Protein AF-A0A1G6ZTU1-F1 (afdb_monomer)

pLDDT: mean 74.38, std 10.57, range [47.0, 88.69]

Organism: NCBI:txid1391627

Radius of gyration: 13.78 Å; Cα contacts (8 Å, |Δi|>4): 153; chains: 1; bounding box: 40×32×31 Å

Secondary structure (DSSP, 8-state):
---EEEE-TTS-EEEEEEEEEE-TTSPEEEEEEEEEEE-SS--HHHHHHHHHHHHTT-S--TTEEEEEEEETTTTEEEEEE-SS-PPPHHHHHHHHHHHHHHHHHHHHHT-

Foldseek 3Di:
DDWDWDQDPVRFIKIWDWPDQADPVRDGDQKTKTWIFGPPDDDPVVVVVVVVCVVVVHDDDPRTQFMWIAGPPGDDIDTDGDDPDDDDPVRVVRVSVSVVVVVVVVVVVVD

Structure (mmCIF, N/CA/C/O backbone):
data_AF-A0A1G6ZTU1-F1
#
_entry.id   AF-A0A1G6ZTU1-F1
#
loop_
_atom_site.group_PDB
_atom_site.id
_atom_site.type_symbol
_atom_site.label_atom_id
_atom_site.label_alt_id
_atom_site.label_comp_id
_atom_site.label_asym_id
_atom_site.label_entity_id
_atom_site.label_seq_id
_atom_site.pdbx_PDB_ins_code
_atom_site.Cartn_x
_atom_site.Cartn_y
_atom_site.Cartn_z
_atom_site.occupancy
_atom_site.B_iso_or_equiv
_atom_site.auth_seq_id
_atom_site.auth_comp_id
_atom_site.auth_asym_id
_atom_site.auth_atom_id
_atom_site.pdbx_PDB_model_num
ATOM 1 N N . MET A 1 1 ? 11.894 -3.786 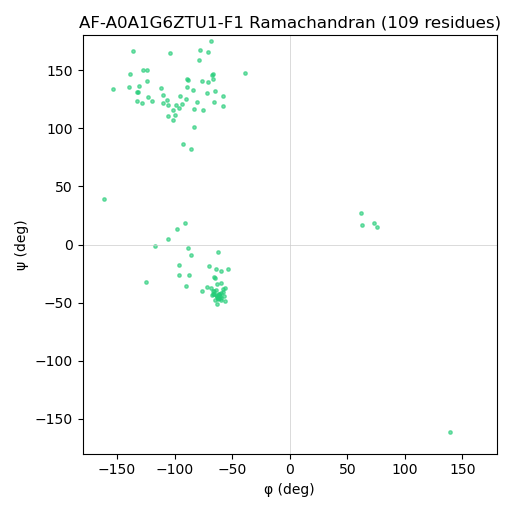1.596 1.00 66.12 1 MET A N 1
ATOM 2 C CA . MET A 1 1 ? 10.618 -3.197 1.158 1.00 66.12 1 MET A CA 1
ATOM 3 C C . MET A 1 1 ? 10.116 -2.317 2.276 1.00 66.12 1 MET A C 1
ATOM 5 O O . MET A 1 1 ? 9.895 -2.818 3.370 1.00 66.12 1 MET A O 1
ATOM 9 N N . GLN A 1 2 ? 10.100 -0.998 2.073 1.00 75.25 2 GLN A N 1
ATOM 10 C CA . GLN A 1 2 ? 9.729 -0.065 3.144 1.00 75.25 2 GLN A CA 1
ATOM 11 C C . GLN A 1 2 ? 8.247 0.296 2.992 1.00 75.25 2 GLN A C 1
ATOM 13 O O . GLN A 1 2 ? 7.902 0.877 1.961 1.00 75.25 2 GLN A O 1
ATOM 18 N N . PRO A 1 3 ? 7.387 -0.028 3.974 1.00 82.06 3 PRO A N 1
ATOM 19 C CA . PRO A 1 3 ? 5.978 0.333 3.926 1.00 82.06 3 PRO A CA 1
ATOM 20 C C . PRO A 1 3 ? 5.806 1.850 4.019 1.00 82.06 3 PRO A C 1
ATOM 22 O O . PRO A 1 3 ? 6.581 2.546 4.683 1.00 82.06 3 PRO A O 1
ATOM 25 N N . LEU A 1 4 ? 4.775 2.347 3.346 1.00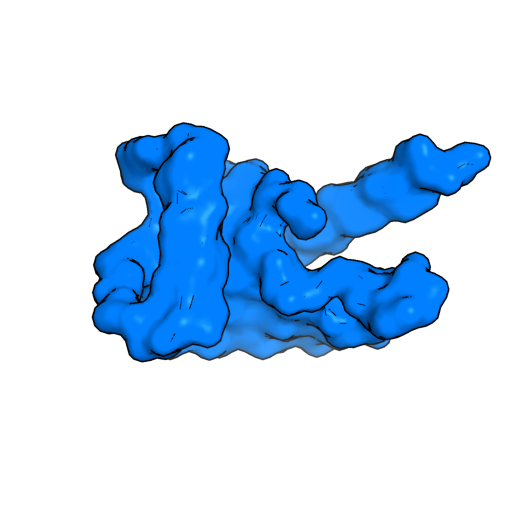 85.06 4 LEU A N 1
ATOM 26 C CA . LEU A 1 4 ? 4.392 3.749 3.323 1.00 85.06 4 LEU A CA 1
ATOM 27 C C . LEU A 1 4 ? 3.078 3.918 4.091 1.00 85.06 4 LEU A C 1
ATOM 29 O O . LEU A 1 4 ? 2.069 3.306 3.754 1.00 85.06 4 LEU A O 1
ATOM 33 N N . PHE A 1 5 ? 3.099 4.761 5.119 1.00 86.50 5 PHE A N 1
ATOM 34 C CA . PHE A 1 5 ? 1.922 5.106 5.914 1.00 86.50 5 PHE A CA 1
ATOM 35 C C . PHE A 1 5 ? 1.325 6.399 5.377 1.00 86.50 5 PHE A C 1
ATOM 37 O O . PHE A 1 5 ? 2.041 7.392 5.210 1.00 86.50 5 PHE A O 1
ATOM 44 N N . VAL A 1 6 ? 0.028 6.388 5.090 1.00 86.94 6 VAL A N 1
ATOM 45 C CA . VAL A 1 6 ? -0.655 7.503 4.437 1.00 86.94 6 VAL A CA 1
ATOM 46 C C . VAL A 1 6 ? -1.934 7.830 5.181 1.00 86.94 6 VAL A C 1
ATOM 48 O O . VAL A 1 6 ? -2.749 6.954 5.444 1.00 86.94 6 VAL A O 1
ATOM 51 N N . ASN A 1 7 ? -2.127 9.111 5.474 1.00 86.06 7 ASN A N 1
ATOM 52 C CA . ASN A 1 7 ? -3.406 9.628 5.935 1.00 86.06 7 ASN A CA 1
ATOM 53 C C . ASN A 1 7 ? -4.081 10.306 4.750 1.00 86.06 7 ASN A C 1
ATOM 55 O O . ASN A 1 7 ? -3.546 11.294 4.245 1.00 86.06 7 ASN A O 1
ATOM 59 N N . LEU A 1 8 ? -5.220 9.772 4.316 1.00 84.31 8 LEU A N 1
ATOM 60 C CA . LEU A 1 8 ? -6.035 10.413 3.290 1.00 84.31 8 LEU A CA 1
ATOM 61 C C . LEU A 1 8 ? -6.857 11.556 3.880 1.00 84.31 8 LEU A C 1
ATOM 63 O O . LEU A 1 8 ? -7.170 11.575 5.076 1.00 84.31 8 LEU A O 1
ATOM 67 N N . SER A 1 9 ? -7.287 12.462 3.006 1.00 75.75 9 SER A N 1
ATOM 68 C CA . SER A 1 9 ? -8.086 13.650 3.331 1.00 75.75 9 SER A CA 1
ATOM 69 C C . SER A 1 9 ? -9.370 13.351 4.133 1.00 75.75 9 SER A C 1
ATOM 71 O O . SER A 1 9 ? -9.884 14.224 4.826 1.00 75.75 9 SER A O 1
ATOM 73 N N . GLY A 1 10 ? -9.875 12.111 4.091 1.00 68.25 10 GLY A N 1
ATOM 74 C CA . GLY A 1 10 ? -11.042 11.633 4.844 1.00 68.25 10 GLY A CA 1
ATOM 75 C C . GLY A 1 10 ? -10.758 11.024 6.227 1.00 68.25 10 GLY A C 1
ATOM 76 O O . GLY A 1 10 ? -11.601 10.280 6.723 1.00 68.25 10 GLY A O 1
ATOM 77 N N . TYR A 1 11 ? -9.592 11.283 6.835 1.00 72.62 11 TYR A N 1
ATOM 78 C CA . TYR A 1 11 ? -9.115 10.647 8.084 1.00 72.62 11 TYR A CA 1
ATOM 79 C C . TYR A 1 11 ? -8.906 9.132 7.986 1.00 72.62 11 TYR A C 1
ATOM 81 O O . TYR A 1 11 ? -8.810 8.438 9.000 1.00 72.62 11 TYR A O 1
ATOM 89 N N . LEU A 1 12 ? -8.827 8.609 6.766 1.00 82.75 12 LEU A N 1
ATOM 90 C CA . LEU A 1 12 ? -8.550 7.205 6.545 1.00 82.75 12 LEU A CA 1
ATOM 91 C C . LEU A 1 12 ? -7.043 6.980 6.618 1.00 82.75 12 LEU A C 1
ATOM 93 O O . LEU A 1 12 ? -6.291 7.522 5.808 1.00 82.75 12 LEU A O 1
ATOM 97 N N . GLN A 1 13 ? -6.625 6.196 7.603 1.00 87.25 13 GLN A N 1
ATOM 98 C CA . GLN A 1 13 ? -5.234 5.812 7.785 1.00 87.25 13 GLN A CA 1
ATOM 99 C C . GLN A 1 13 ? -4.988 4.516 7.022 1.00 87.25 13 GLN A C 1
ATOM 101 O O . GLN A 1 13 ? -5.723 3.538 7.182 1.00 87.25 13 GLN A O 1
ATOM 106 N N . LEU A 1 14 ? -3.994 4.542 6.145 1.00 87.50 14 LEU A N 1
ATOM 107 C CA . LEU A 1 14 ? -3.671 3.464 5.229 1.00 87.50 14 LEU A CA 1
ATOM 108 C C . LEU A 1 14 ? -2.209 3.072 5.345 1.00 87.50 14 LEU A C 1
ATOM 110 O O . LEU A 1 14 ? -1.326 3.900 5.575 1.00 87.50 14 LEU A O 1
ATOM 114 N N . ILE A 1 15 ? -1.965 1.801 5.062 1.00 88.50 15 ILE A N 1
ATOM 115 C CA . ILE A 1 15 ? -0.635 1.233 4.928 1.00 88.50 15 ILE A CA 1
ATOM 116 C C . ILE A 1 15 ? -0.499 0.685 3.523 1.00 88.50 15 ILE A C 1
ATOM 118 O O . ILE A 1 15 ? -1.266 -0.173 3.088 1.00 88.50 15 ILE A O 1
ATOM 122 N N . LEU A 1 16 ? 0.511 1.180 2.825 1.00 87.50 16 LEU A N 1
ATOM 123 C CA . LEU A 1 16 ? 0.880 0.761 1.490 1.00 87.50 16 LEU A CA 1
ATOM 124 C C . LEU A 1 16 ? 2.142 -0.089 1.595 1.00 87.50 16 LEU A C 1
ATOM 126 O O . LEU A 1 16 ? 3.222 0.412 1.915 1.00 87.50 16 LEU A O 1
ATOM 130 N N . ILE A 1 17 ? 2.005 -1.384 1.337 1.00 86.31 17 ILE A N 1
ATOM 131 C CA . ILE A 1 17 ? 3.127 -2.322 1.340 1.00 86.31 17 ILE A CA 1
ATOM 132 C C . ILE A 1 17 ? 3.558 -2.532 -0.113 1.00 86.31 17 ILE A C 1
ATOM 134 O O . ILE A 1 17 ? 2.727 -2.968 -0.911 1.00 86.31 17 ILE A O 1
ATOM 138 N N . PRO A 1 18 ? 4.815 -2.225 -0.483 1.00 83.62 18 PRO A N 1
ATOM 139 C CA . PRO A 1 18 ? 5.286 -2.486 -1.830 1.00 83.62 18 PRO A CA 1
ATOM 140 C C . PRO A 1 18 ? 5.305 -3.991 -2.100 1.00 83.62 18 PRO A C 1
ATOM 142 O O . PRO A 1 18 ? 5.844 -4.771 -1.321 1.00 83.62 18 PRO A O 1
ATOM 145 N N . ASP A 1 19 ? 4.751 -4.382 -3.236 1.00 76.75 19 ASP A N 1
ATOM 146 C CA . ASP A 1 19 ? 4.725 -5.754 -3.736 1.00 76.75 19 ASP A CA 1
ATOM 147 C C . ASP A 1 19 ? 5.969 -6.079 -4.557 1.00 76.75 19 ASP A C 1
ATOM 149 O O . ASP A 1 19 ? 6.353 -7.237 -4.699 1.00 76.75 19 ASP A O 1
ATOM 153 N N . ASN A 1 20 ? 6.567 -5.044 -5.139 1.00 71.62 20 ASN A N 1
ATOM 154 C CA . ASN A 1 20 ? 7.784 -5.091 -5.919 1.00 71.62 20 ASN A CA 1
ATOM 155 C C . ASN A 1 20 ? 8.472 -3.710 -5.824 1.00 71.62 20 ASN A C 1
ATOM 157 O O . ASN A 1 20 ? 7.826 -2.671 -5.895 1.00 71.62 20 ASN A O 1
ATOM 161 N N . GLU A 1 21 ? 9.783 -3.682 -5.585 1.00 61.97 21 GLU A N 1
ATOM 162 C CA . GLU A 1 21 ? 10.567 -2.426 -5.584 1.00 61.97 21 GLU A CA 1
ATOM 163 C C . GLU A 1 21 ? 11.748 -2.512 -6.554 1.00 61.97 21 GLU A C 1
ATOM 165 O O . GLU A 1 21 ? 12.112 -1.514 -7.173 1.00 61.97 21 GLU A O 1
ATOM 170 N N . PHE A 1 22 ? 12.322 -3.708 -6.722 1.00 60.81 22 PHE A N 1
ATOM 171 C CA . PHE A 1 22 ? 13.503 -3.926 -7.543 1.00 60.81 22 PHE A CA 1
ATOM 172 C C . PHE A 1 22 ? 13.385 -5.209 -8.364 1.00 60.81 22 PHE A C 1
ATOM 174 O O . PHE A 1 22 ? 12.799 -6.193 -7.905 1.00 60.81 22 PHE A O 1
ATOM 181 N N . ASP A 1 23 ? 13.960 -5.207 -9.565 1.00 62.72 23 ASP A N 1
ATOM 182 C CA . ASP A 1 23 ? 14.208 -6.436 -10.311 1.00 62.72 23 ASP A CA 1
ATOM 183 C C . ASP A 1 23 ? 15.298 -7.284 -9.623 1.00 62.72 23 ASP A C 1
ATOM 185 O O . ASP A 1 23 ? 15.936 -6.873 -8.648 1.00 62.72 23 ASP A O 1
ATOM 189 N N . CYS A 1 24 ? 15.556 -8.485 -10.143 1.00 53.72 24 CYS A N 1
ATOM 190 C CA . CYS A 1 24 ? 16.619 -9.361 -9.636 1.00 53.72 24 CYS A CA 1
ATOM 191 C C . CYS A 1 24 ? 18.039 -8.768 -9.761 1.00 53.72 24 CYS A C 1
ATOM 193 O O . CYS A 1 24 ? 18.995 -9.354 -9.254 1.00 53.72 24 CYS A O 1
ATOM 195 N N . HIS A 1 25 ? 18.184 -7.615 -10.415 1.00 53.88 25 HIS A N 1
ATOM 196 C CA . HIS A 1 25 ? 19.427 -6.875 -10.592 1.00 53.88 25 HIS A CA 1
ATOM 197 C C . HIS A 1 25 ? 19.509 -5.618 -9.711 1.00 53.88 25 HIS A C 1
ATOM 199 O O . HIS A 1 25 ? 20.484 -4.873 -9.823 1.00 53.88 25 HIS A O 1
ATOM 205 N N . GLY A 1 26 ? 18.530 -5.377 -8.832 1.00 54.16 26 GLY A N 1
ATOM 206 C CA . GLY A 1 26 ? 18.505 -4.209 -7.951 1.00 54.16 26 GLY A CA 1
ATOM 207 C C . GLY A 1 26 ? 18.114 -2.907 -8.655 1.00 54.16 26 GLY A C 1
ATOM 208 O O . GLY A 1 26 ? 18.348 -1.830 -8.108 1.00 54.16 26 GLY A O 1
ATOM 209 N N . ARG A 1 27 ? 17.548 -2.971 -9.866 1.00 60.00 27 ARG A N 1
ATOM 210 C CA . ARG A 1 27 ? 17.039 -1.798 -10.592 1.00 60.00 27 ARG A CA 1
ATOM 211 C C . ARG A 1 27 ? 15.594 -1.547 -10.209 1.00 60.00 27 ARG A C 1
ATOM 213 O O . ARG A 1 27 ? 14.832 -2.495 -10.051 1.00 60.00 27 ARG A O 1
ATOM 220 N N . VAL A 1 28 ? 15.224 -0.274 -10.083 1.00 62.44 28 VAL A N 1
ATOM 221 C CA . VAL A 1 28 ? 13.832 0.128 -9.849 1.00 62.44 28 VAL A CA 1
ATOM 222 C C . VAL A 1 28 ? 12.976 -0.401 -10.996 1.00 62.44 28 VAL A C 1
ATOM 224 O O . VAL A 1 28 ? 13.321 -0.199 -12.160 1.00 62.44 28 VAL A O 1
ATOM 227 N N . LEU A 1 29 ? 11.902 -1.112 -10.660 1.00 65.88 29 LEU A N 1
ATOM 228 C CA . LEU A 1 29 ? 10.967 -1.635 -11.652 1.00 65.88 29 LEU A CA 1
ATOM 229 C C . LEU A 1 29 ? 10.159 -0.495 -12.273 1.00 65.88 29 LEU A C 1
ATOM 231 O O . LEU A 1 29 ? 9.720 0.409 -11.563 1.00 65.88 29 LEU A O 1
ATOM 235 N N . ASP A 1 30 ? 9.932 -0.578 -13.585 1.00 68.00 30 ASP A N 1
ATOM 236 C CA . ASP A 1 30 ? 9.057 0.359 -14.295 1.00 68.00 30 ASP A CA 1
ATOM 237 C C . ASP A 1 30 ? 7.611 0.259 -13.784 1.00 68.00 30 ASP A C 1
ATOM 239 O O . ASP A 1 30 ? 6.926 1.269 -13.671 1.00 68.00 30 ASP A O 1
ATOM 243 N N . ASP A 1 31 ? 7.166 -0.940 -13.400 1.00 74.75 31 ASP A N 1
ATOM 244 C CA . ASP A 1 31 ? 5.860 -1.167 -12.783 1.00 74.75 31 ASP 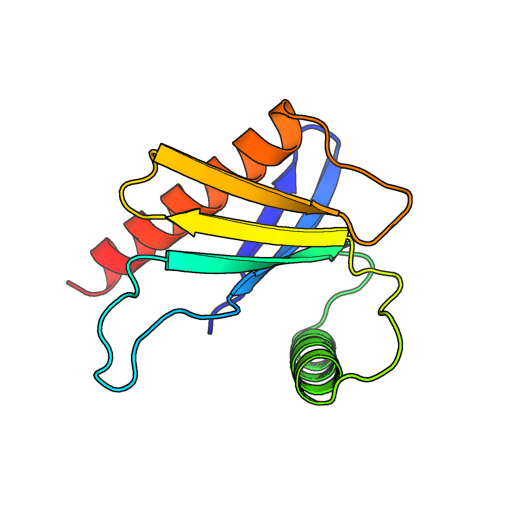A CA 1
ATOM 245 C C . ASP A 1 31 ? 6.000 -1.338 -11.271 1.00 74.75 31 ASP A C 1
ATOM 247 O O . ASP A 1 31 ? 6.443 -2.379 -10.773 1.00 74.75 31 ASP A O 1
ATOM 251 N N . LEU A 1 32 ? 5.577 -0.314 -10.538 1.00 80.06 32 LEU A N 1
ATOM 252 C CA . LEU A 1 32 ? 5.477 -0.341 -9.089 1.00 80.06 32 LEU A CA 1
ATOM 253 C C . LEU A 1 32 ? 4.106 -0.841 -8.671 1.00 80.06 32 LEU A C 1
ATOM 255 O O . LEU A 1 32 ? 3.083 -0.499 -9.257 1.00 80.06 32 LEU A O 1
ATOM 259 N N . SER A 1 33 ? 4.068 -1.614 -7.604 1.00 84.19 33 SER A N 1
ATOM 260 C CA . SER A 1 33 ? 2.832 -2.178 -7.113 1.00 84.19 33 SER A CA 1
ATOM 261 C C . SER A 1 33 ? 2.788 -2.126 -5.605 1.00 84.19 33 SER A C 1
ATOM 263 O O . SER A 1 33 ? 3.761 -2.476 -4.946 1.00 84.19 33 SER A O 1
ATOM 265 N N . TYR A 1 34 ? 1.644 -1.719 -5.070 1.00 86.75 34 TYR A N 1
ATOM 266 C CA . TYR A 1 34 ? 1.416 -1.594 -3.641 1.00 86.75 34 TYR A CA 1
ATOM 267 C C . TYR A 1 34 ? 0.105 -2.261 -3.246 1.00 86.75 34 TYR A C 1
ATOM 269 O O . TYR A 1 34 ? -0.955 -2.004 -3.821 1.00 86.75 34 TYR A O 1
ATOM 277 N N . SER A 1 35 ? 0.181 -3.080 -2.207 1.00 86.69 35 SER A N 1
ATOM 278 C CA . SER A 1 35 ? -0.973 -3.599 -1.489 1.00 86.69 35 SER A CA 1
ATOM 279 C C . SER A 1 35 ? -1.430 -2.585 -0.445 1.00 86.69 35 SER A C 1
ATOM 281 O O . SER A 1 35 ? -0.610 -2.050 0.302 1.00 86.69 35 SER A O 1
ATOM 283 N N . ILE A 1 36 ? -2.733 -2.325 -0.396 1.00 87.25 36 ILE A N 1
ATOM 284 C CA . ILE A 1 36 ? -3.353 -1.293 0.433 1.00 87.25 36 ILE A CA 1
ATOM 285 C C . ILE A 1 36 ? -4.080 -1.959 1.594 1.00 87.25 36 ILE A C 1
ATOM 287 O O . ILE A 1 36 ? -4.963 -2.790 1.376 1.00 87.25 36 ILE A O 1
ATOM 291 N N . TYR A 1 37 ? -3.740 -1.555 2.813 1.00 86.44 37 TYR A N 1
ATOM 292 C CA . TYR A 1 37 ? -4.374 -2.023 4.039 1.00 86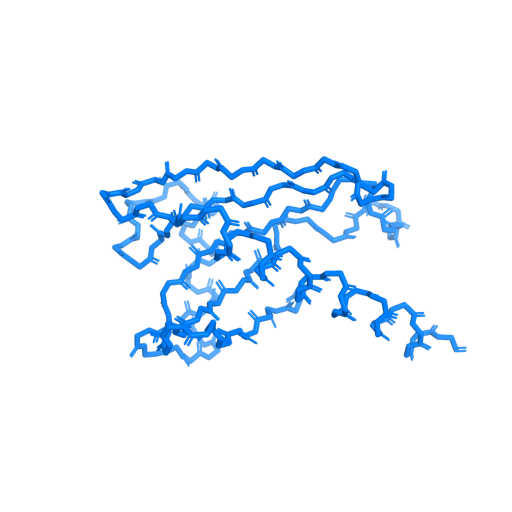.44 37 TYR A CA 1
ATOM 293 C C . TYR A 1 37 ? -4.914 -0.855 4.857 1.00 86.44 37 TYR A C 1
ATOM 295 O O . TYR A 1 37 ? -4.352 0.240 4.838 1.00 86.44 37 TYR A O 1
ATOM 303 N N . LEU A 1 38 ? -5.986 -1.105 5.600 1.00 86.00 38 LEU A N 1
ATOM 304 C CA . LEU A 1 38 ? -6.488 -0.208 6.630 1.00 86.00 38 LEU A CA 1
ATOM 305 C C . LEU A 1 38 ? -5.533 -0.224 7.837 1.00 86.00 38 LEU A C 1
ATOM 307 O O . LEU A 1 38 ? -5.172 -1.293 8.330 1.00 86.00 38 LEU A O 1
ATOM 311 N N . ASP A 1 39 ? -5.120 0.948 8.321 1.00 78.06 39 ASP A N 1
ATOM 312 C CA . ASP A 1 39 ? -4.285 1.060 9.522 1.00 78.06 39 ASP A CA 1
ATOM 313 C C . ASP A 1 39 ? -5.166 1.073 10.778 1.00 78.06 39 ASP A C 1
ATOM 315 O O . ASP A 1 39 ? -5.548 2.125 11.289 1.00 78.06 39 ASP A O 1
ATOM 319 N N . THR A 1 40 ? -5.575 -0.110 11.238 1.00 67.62 40 THR A N 1
ATOM 320 C CA . THR A 1 40 ? -6.420 -0.248 12.434 1.00 67.62 40 THR A CA 1
ATOM 321 C C . THR A 1 40 ? -5.601 -0.400 13.714 1.00 67.62 40 THR A C 1
ATOM 323 O O . THR A 1 40 ? -6.005 0.136 14.745 1.00 67.62 40 THR A O 1
ATOM 326 N N . THR A 1 41 ? -4.447 -1.084 13.670 1.00 61.41 41 THR A N 1
ATOM 327 C CA . THR A 1 41 ? -3.591 -1.365 14.846 1.00 61.41 41 THR A CA 1
ATOM 328 C C . THR A 1 41 ? -2.141 -1.754 14.484 1.00 61.41 41 THR A C 1
ATOM 330 O O . THR A 1 41 ? -1.591 -2.698 15.062 1.00 61.41 41 THR A O 1
ATOM 333 N N . CYS A 1 42 ? -1.501 -1.137 13.486 1.00 60.66 42 CYS A N 1
ATOM 334 C CA . CYS A 1 42 ? -0.311 -1.761 12.900 1.00 60.66 42 CYS A CA 1
ATOM 335 C C . CYS A 1 42 ? 0.995 -1.568 13.699 1.00 60.66 42 CYS A C 1
ATOM 337 O O . CYS A 1 42 ? 1.475 -0.463 13.938 1.00 60.66 42 CYS A O 1
ATOM 339 N N . THR A 1 43 ? 1.617 -2.688 14.065 1.00 66.56 43 THR A N 1
ATOM 340 C CA . THR A 1 43 ? 3.006 -2.802 14.535 1.00 66.56 43 THR A CA 1
ATOM 341 C C . THR A 1 43 ? 3.903 -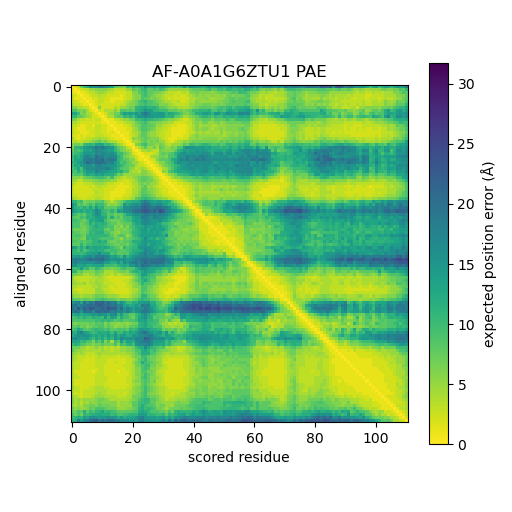3.377 13.428 1.00 66.56 43 THR A C 1
ATOM 343 O O . THR A 1 43 ? 3.422 -3.974 12.463 1.00 66.56 43 THR A O 1
ATOM 346 N N . ILE A 1 44 ? 5.231 -3.263 13.565 1.00 64.38 44 ILE A N 1
ATOM 347 C CA . ILE A 1 44 ? 6.185 -3.868 12.609 1.00 64.38 44 ILE A CA 1
ATOM 348 C C . ILE A 1 44 ? 5.957 -5.384 12.464 1.00 64.38 44 ILE A C 1
ATOM 350 O O . ILE A 1 44 ? 6.026 -5.911 11.357 1.00 64.38 44 ILE A O 1
ATOM 354 N N . ASN A 1 45 ? 5.616 -6.078 13.554 1.00 67.38 45 ASN A N 1
ATOM 355 C CA . ASN A 1 45 ? 5.373 -7.522 13.526 1.00 67.38 45 ASN A CA 1
ATOM 356 C C . ASN A 1 45 ? 4.123 -7.877 12.710 1.00 67.38 45 ASN A C 1
ATOM 358 O O . ASN A 1 45 ? 4.173 -8.778 11.878 1.00 67.38 45 ASN A O 1
ATOM 362 N N . THR A 1 46 ? 3.036 -7.117 12.868 1.00 71.81 46 THR A N 1
ATOM 363 C CA . THR A 1 46 ? 1.812 -7.327 12.078 1.00 71.81 46 THR A CA 1
ATOM 364 C C . THR A 1 46 ? 2.023 -7.047 10.588 1.00 71.81 46 THR A C 1
ATOM 366 O O . THR A 1 46 ? 1.385 -7.683 9.758 1.00 71.81 46 THR A O 1
ATOM 369 N N . LEU A 1 47 ? 2.946 -6.151 10.216 1.00 70.25 47 LEU A N 1
ATOM 370 C CA . LEU A 1 47 ? 3.295 -5.917 8.807 1.00 70.25 47 LEU A CA 1
ATOM 371 C C . LEU A 1 47 ? 3.991 -7.125 8.179 1.00 70.25 47 LEU A C 1
ATOM 373 O O . LEU A 1 47 ? 3.642 -7.521 7.068 1.00 70.25 47 LEU A O 1
ATOM 377 N N . MET A 1 48 ? 4.937 -7.730 8.904 1.00 69.50 48 MET A N 1
ATOM 378 C CA . MET A 1 48 ? 5.626 -8.939 8.445 1.00 69.50 48 MET A CA 1
ATOM 379 C C . MET A 1 48 ? 4.656 -10.118 8.312 1.00 69.50 48 MET A C 1
ATOM 381 O O . MET A 1 48 ? 4.735 -10.879 7.352 1.00 69.50 48 MET A O 1
ATOM 385 N N . GLU A 1 49 ? 3.707 -10.255 9.240 1.00 72.94 49 GLU A N 1
ATOM 386 C CA . GLU A 1 49 ? 2.667 -11.286 9.170 1.00 72.94 49 GLU A CA 1
ATOM 387 C C . GLU A 1 49 ? 1.749 -11.100 7.956 1.00 72.94 49 GLU A C 1
ATOM 389 O O . GLU A 1 49 ? 1.496 -12.072 7.243 1.00 72.94 49 GLU A O 1
ATOM 394 N N . LYS A 1 50 ? 1.314 -9.865 7.666 1.00 71.31 50 LYS A N 1
ATOM 395 C CA . LYS A 1 50 ? 0.506 -9.540 6.475 1.00 71.31 50 LYS A CA 1
ATOM 396 C C . LYS A 1 50 ? 1.250 -9.859 5.174 1.00 71.31 50 LYS A C 1
ATOM 398 O O . LYS A 1 50 ? 0.680 -10.449 4.256 1.00 71.31 50 LYS A O 1
ATOM 403 N N . GLU A 1 51 ? 2.542 -9.536 5.105 1.00 68.50 51 GLU A N 1
ATOM 404 C CA . GLU A 1 51 ? 3.395 -9.864 3.955 1.00 68.50 51 GLU A CA 1
ATOM 405 C C . GLU A 1 51 ? 3.540 -11.386 3.762 1.00 68.50 51 GLU A C 1
ATOM 407 O O . GLU A 1 51 ? 3.390 -11.895 2.648 1.00 68.50 51 GLU A O 1
ATOM 412 N N . ILE A 1 52 ? 3.760 -12.136 4.848 1.00 68.00 52 ILE A N 1
ATOM 413 C CA . ILE A 1 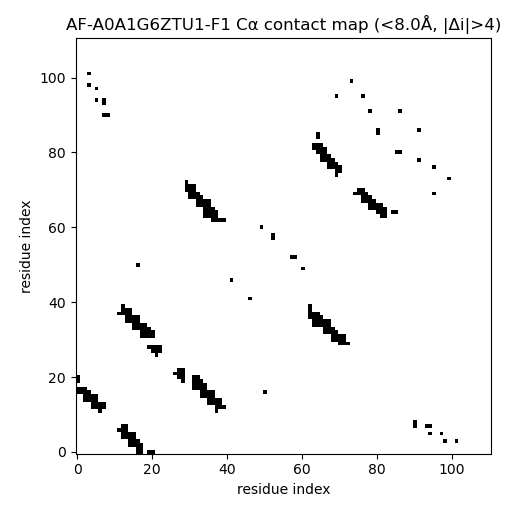52 ? 3.860 -13.603 4.822 1.00 68.00 52 ILE A CA 1
ATOM 414 C C . ILE A 1 52 ? 2.528 -14.242 4.411 1.00 68.00 52 ILE A C 1
ATOM 416 O O . ILE A 1 52 ? 2.515 -15.108 3.538 1.00 68.00 52 ILE A O 1
ATOM 420 N N . GLN A 1 53 ? 1.406 -13.822 5.000 1.00 70.50 53 GLN A N 1
ATOM 421 C CA . GLN A 1 53 ? 0.079 -14.363 4.683 1.00 70.50 53 GLN A CA 1
ATOM 422 C C . GLN A 1 53 ? -0.279 -14.162 3.212 1.00 70.50 53 GLN A C 1
ATOM 424 O O . GLN A 1 53 ? -0.760 -15.095 2.563 1.00 70.50 53 GLN A O 1
ATOM 429 N N . ARG A 1 54 ? 0.036 -12.985 2.662 1.00 68.81 54 ARG A N 1
ATOM 430 C CA . ARG A 1 54 ? -0.137 -12.696 1.241 1.00 68.81 54 ARG A CA 1
ATOM 431 C C . ARG A 1 54 ? 0.704 -13.622 0.359 1.00 68.81 54 ARG A C 1
ATOM 433 O O . ARG A 1 54 ? 0.182 -14.175 -0.606 1.00 68.81 54 ARG A O 1
ATOM 440 N N . ASN A 1 55 ? 1.978 -13.821 0.696 1.00 66.56 55 ASN A N 1
ATOM 441 C CA . ASN A 1 55 ? 2.872 -14.705 -0.061 1.00 66.56 55 ASN A CA 1
ATOM 442 C C . ASN A 1 55 ? 2.454 -16.183 0.010 1.00 66.56 55 ASN A C 1
ATOM 444 O O . ASN A 1 55 ? 2.709 -16.942 -0.922 1.00 66.56 55 ASN A O 1
ATOM 448 N N . LEU A 1 56 ? 1.796 -16.590 1.097 1.00 68.19 56 LEU A N 1
ATOM 449 C CA . LEU A 1 56 ? 1.306 -17.954 1.296 1.00 68.19 56 LEU A CA 1
ATOM 450 C C . LEU A 1 56 ? -0.111 -18.187 0.745 1.00 68.19 56 LEU A C 1
ATOM 452 O O . LEU A 1 56 ? -0.603 -19.311 0.823 1.00 68.19 56 LEU A O 1
ATOM 456 N N . GLY A 1 57 ? -0.776 -17.159 0.201 1.00 60.38 57 GLY A N 1
ATOM 457 C CA . GLY A 1 57 ? -2.163 -17.259 -0.270 1.00 60.38 57 GLY A CA 1
ATOM 458 C C . GLY A 1 57 ? -3.156 -17.605 0.846 1.00 60.38 57 GLY A C 1
ATOM 459 O O . GLY A 1 57 ? -4.172 -18.253 0.588 1.00 60.38 57 GLY A O 1
ATOM 460 N N . ALA A 1 58 ? -2.838 -17.236 2.090 1.00 57.47 58 ALA A N 1
ATOM 461 C CA . ALA A 1 58 ? -3.695 -17.477 3.244 1.00 57.47 58 ALA A CA 1
ATOM 462 C C . ALA A 1 58 ? -4.943 -16.569 3.213 1.00 57.47 58 ALA A C 1
ATOM 464 O O . ALA A 1 58 ? -5.014 -15.631 2.424 1.00 57.47 58 ALA A O 1
ATOM 465 N N . ALA A 1 59 ? -5.939 -16.906 4.044 1.00 57.50 59 ALA A N 1
ATOM 466 C CA . ALA A 1 59 ? -7.281 -16.311 4.104 1.00 57.50 59 ALA A CA 1
ATOM 467 C C . ALA A 1 59 ? -7.325 -14.775 3.907 1.00 57.50 59 ALA A C 1
ATOM 469 O O . ALA A 1 59 ? -6.403 -14.087 4.342 1.00 57.50 59 ALA A O 1
ATOM 470 N N . PRO A 1 60 ? -8.399 -14.227 3.294 1.00 65.38 60 PRO A N 1
ATOM 471 C CA . PRO A 1 60 ? -8.496 -12.798 3.001 1.00 65.38 60 PRO A CA 1
ATOM 472 C C . PRO A 1 60 ? -8.375 -11.965 4.282 1.00 65.38 60 PRO A C 1
ATOM 474 O O . PRO A 1 60 ? -9.182 -12.112 5.201 1.00 65.38 60 PRO A O 1
ATOM 477 N N . ASP A 1 61 ? -7.355 -11.107 4.332 1.00 72.00 61 ASP A N 1
ATOM 478 C CA . ASP A 1 61 ? -7.136 -10.166 5.430 1.00 72.00 61 ASP A CA 1
ATOM 479 C C . ASP A 1 61 ? -8.282 -9.134 5.437 1.00 72.00 61 ASP A C 1
ATOM 481 O O . ASP A 1 61 ? -8.502 -8.475 4.416 1.00 72.00 61 ASP A O 1
ATOM 485 N N . PRO A 1 62 ? -9.035 -8.987 6.545 1.00 72.81 62 PRO A N 1
ATOM 486 C CA . PRO A 1 62 ? -10.155 -8.050 6.624 1.00 72.81 62 PRO A CA 1
ATOM 487 C C . PRO A 1 62 ? -9.731 -6.581 6.491 1.00 72.81 62 PRO A C 1
ATOM 489 O O . PRO A 1 62 ? -10.561 -5.745 6.137 1.00 72.81 62 PRO A O 1
ATOM 492 N N . ASP A 1 63 ? -8.461 -6.258 6.742 1.00 81.25 63 ASP A N 1
ATOM 493 C CA . ASP A 1 63 ? -7.924 -4.916 6.537 1.00 81.25 63 ASP A CA 1
ATOM 494 C C . ASP A 1 63 ? -7.451 -4.697 5.093 1.00 81.25 63 ASP A C 1
ATOM 496 O O . ASP A 1 63 ? -7.087 -3.574 4.750 1.00 81.25 63 ASP A O 1
ATOM 500 N N . TYR A 1 64 ? -7.397 -5.729 4.243 1.00 82.81 64 TYR A N 1
ATOM 501 C CA . TYR A 1 64 ? -6.926 -5.593 2.866 1.00 82.81 64 TYR A CA 1
ATOM 502 C C . TYR A 1 64 ? -7.981 -4.924 1.985 1.00 82.81 64 TYR A C 1
ATOM 504 O O . TYR A 1 64 ? -9.054 -5.468 1.727 1.00 82.81 64 TYR A O 1
ATOM 512 N N . LEU A 1 65 ? -7.644 -3.738 1.481 1.00 83.44 65 LEU A N 1
ATOM 513 C CA . LEU A 1 65 ? -8.546 -2.911 0.679 1.00 83.44 65 LEU A CA 1
ATOM 514 C C . LEU A 1 65 ? -8.334 -3.092 -0.824 1.00 83.44 65 LEU A C 1
ATOM 516 O O . LEU A 1 65 ? -9.194 -2.724 -1.628 1.00 83.44 65 LEU A O 1
ATOM 520 N N . GLY A 1 66 ? -7.195 -3.650 -1.226 1.00 85.06 66 GLY A N 1
ATOM 521 C CA . GLY A 1 66 ? -6.898 -3.926 -2.622 1.00 85.06 66 GLY A CA 1
ATOM 522 C C . GLY A 1 66 ? -5.464 -3.611 -3.009 1.00 85.06 66 GLY A C 1
ATOM 523 O O . GLY A 1 66 ? -4.567 -3.508 -2.173 1.00 85.06 66 GLY A O 1
ATOM 524 N N . ARG A 1 67 ? -5.243 -3.468 -4.311 1.00 86.06 67 ARG A N 1
ATOM 525 C CA . ARG A 1 67 ? -3.916 -3.268 -4.896 1.00 86.06 67 ARG A CA 1
ATOM 526 C C . ARG A 1 67 ? -3.940 -2.103 -5.862 1.00 86.06 67 ARG A C 1
ATOM 528 O O . ARG A 1 67 ? -4.846 -2.027 -6.689 1.00 86.06 67 ARG A O 1
ATOM 535 N N . ILE A 1 68 ? -2.925 -1.251 -5.787 1.00 86.56 68 ILE A N 1
ATOM 536 C CA . ILE A 1 68 ? -2.643 -0.244 -6.804 1.00 86.56 68 ILE A CA 1
ATOM 537 C C . ILE A 1 68 ? -1.367 -0.621 -7.547 1.00 86.56 68 ILE A C 1
ATOM 539 O O . ILE A 1 68 ? -0.339 -0.914 -6.941 1.00 86.56 68 ILE A O 1
ATOM 543 N N . VAL A 1 69 ? -1.450 -0.643 -8.871 1.00 84.75 69 VAL A N 1
ATOM 544 C CA . VAL A 1 69 ? -0.300 -0.816 -9.760 1.00 84.75 69 VAL A CA 1
ATOM 545 C C . VAL A 1 69 ? -0.090 0.496 -10.490 1.00 84.75 69 VAL A C 1
ATOM 547 O O . VAL A 1 69 ? -1.062 1.090 -10.946 1.00 84.75 69 VAL A O 1
ATOM 550 N N . MET A 1 70 ? 1.155 0.948 -10.580 1.00 81.44 70 MET A N 1
ATOM 551 C CA . MET A 1 70 ? 1.565 2.194 -11.209 1.00 81.44 70 MET A CA 1
ATOM 552 C C . MET A 1 70 ? 2.676 1.908 -12.211 1.00 81.44 70 MET A C 1
ATOM 554 O O . MET A 1 70 ? 3.740 1.430 -11.825 1.00 81.44 70 MET A O 1
ATOM 558 N N . SER A 1 71 ? 2.453 2.260 -13.472 1.00 76.06 71 SER A N 1
ATOM 559 C CA . SER A 1 71 ? 3.485 2.172 -14.504 1.00 76.06 71 SER A CA 1
ATOM 560 C C . SER A 1 71 ? 4.205 3.512 -14.621 1.00 76.06 71 SER A C 1
ATOM 562 O O . SER A 1 71 ? 3.594 4.560 -14.869 1.00 76.06 71 SER A O 1
ATOM 564 N N . ALA A 1 72 ? 5.514 3.497 -14.400 1.00 62.75 72 ALA A N 1
ATOM 565 C CA . ALA A 1 72 ? 6.388 4.637 -14.582 1.00 62.75 72 ALA A CA 1
ATOM 566 C C . ALA A 1 72 ? 6.508 5.018 -16.076 1.00 62.75 72 ALA A C 1
ATOM 568 O O . ALA A 1 72 ? 6.495 4.144 -16.944 1.00 62.75 72 ALA A O 1
ATOM 569 N N . PRO A 1 73 ? 6.645 6.322 -16.388 1.00 54.38 73 PRO A N 1
ATOM 570 C CA . PRO A 1 73 ? 6.641 7.444 -15.459 1.00 54.38 73 PRO A CA 1
ATOM 571 C C . PRO A 1 73 ? 5.218 8.022 -15.324 1.00 54.38 73 PRO A C 1
ATOM 573 O O . PRO A 1 73 ? 4.858 8.980 -15.997 1.00 54.38 73 PRO A O 1
ATOM 576 N N . HIS A 1 74 ? 4.417 7.454 -14.418 1.00 59.47 74 HIS A N 1
ATOM 577 C CA . HIS A 1 74 ? 3.264 8.099 -13.768 1.00 59.47 74 HIS A CA 1
ATOM 578 C C . HIS A 1 74 ? 1.989 8.323 -14.595 1.00 59.47 74 HIS A C 1
ATOM 580 O O . HIS A 1 74 ? 1.151 9.122 -14.187 1.00 59.47 74 HIS A O 1
ATOM 586 N N . VAL A 1 75 ? 1.793 7.633 -15.719 1.00 56.91 75 VAL A N 1
ATOM 587 C CA . VAL A 1 75 ? 0.633 7.924 -16.591 1.00 56.91 75 VAL A CA 1
ATOM 588 C C . VAL A 1 75 ? -0.553 6.994 -16.335 1.00 56.91 75 VAL A C 1
ATOM 590 O O . VAL A 1 75 ? -1.698 7.385 -16.547 1.00 56.91 75 VAL A O 1
ATOM 593 N N . PHE A 1 76 ? -0.301 5.781 -15.842 1.00 63.44 76 PHE A N 1
ATOM 594 C CA . PHE A 1 76 ? -1.348 4.785 -15.652 1.00 63.44 76 PHE A CA 1
ATOM 595 C C . PHE A 1 76 ? -1.249 4.163 -14.272 1.00 63.44 76 PHE A C 1
ATOM 597 O O . PHE A 1 76 ? -0.215 3.606 -13.897 1.00 63.44 76 PHE A O 1
ATOM 604 N N . TYR A 1 77 ? -2.350 4.255 -13.533 1.00 68.94 77 TYR A N 1
ATOM 605 C CA . TYR A 1 77 ? -2.552 3.487 -12.323 1.00 68.94 77 TYR A CA 1
ATOM 606 C C . TYR A 1 77 ? -3.847 2.689 -12.429 1.00 68.94 77 TYR A C 1
ATOM 608 O O . TYR A 1 77 ? -4.850 3.152 -12.972 1.00 68.94 77 TYR A O 1
ATOM 616 N N . TYR A 1 78 ? -3.810 1.462 -11.924 1.00 76.25 78 TYR A N 1
ATOM 617 C CA . TYR A 1 78 ? -4.974 0.595 -11.834 1.00 76.25 78 TYR A CA 1
ATOM 618 C C . TYR A 1 78 ? -5.167 0.183 -10.384 1.00 76.25 78 TYR A C 1
ATOM 620 O O . TYR A 1 78 ? -4.241 -0.327 -9.752 1.00 76.25 78 TYR A O 1
ATOM 628 N N . TYR A 1 79 ? -6.377 0.405 -9.878 1.00 78.19 79 TYR A N 1
ATOM 629 C CA . TYR A 1 79 ? -6.798 -0.047 -8.563 1.00 78.19 79 TYR A CA 1
ATOM 630 C C . TYR A 1 79 ? -7.750 -1.236 -8.711 1.00 78.19 79 TYR A C 1
ATOM 632 O O . TYR A 1 79 ? -8.820 -1.122 -9.310 1.00 78.19 79 TYR A O 1
ATOM 640 N N . ALA A 1 80 ? -7.357 -2.372 -8.139 1.00 76.81 80 ALA A N 1
ATOM 641 C CA . ALA A 1 80 ? -8.234 -3.515 -7.934 1.00 76.81 80 ALA A CA 1
ATOM 642 C C . ALA A 1 80 ? -8.722 -3.506 -6.487 1.00 76.81 80 ALA A C 1
ATOM 644 O O . ALA A 1 80 ? -7.933 -3.747 -5.571 1.00 76.81 80 ALA A O 1
ATOM 645 N N . SER A 1 81 ? -10.016 -3.249 -6.289 1.00 77.12 81 SER A N 1
ATOM 646 C CA . SER A 1 81 ? -10.652 -3.399 -4.981 1.00 77.12 81 SER A CA 1
ATOM 647 C C . SER A 1 81 ? -10.903 -4.872 -4.675 1.00 77.12 81 SER A C 1
ATOM 649 O O . SER A 1 81 ? -11.284 -5.637 -5.563 1.00 77.12 81 SER A O 1
ATOM 651 N N . TYR A 1 82 ? -10.693 -5.264 -3.420 1.00 71.44 82 TYR A N 1
ATOM 652 C CA . TYR A 1 82 ? -10.901 -6.639 -2.955 1.00 71.44 82 TYR A CA 1
ATOM 653 C C . TYR A 1 82 ? -12.003 -6.752 -1.889 1.00 71.44 82 TYR A C 1
ATOM 655 O O . TYR A 1 82 ? -12.323 -7.847 -1.434 1.00 71.44 82 TYR A O 1
ATOM 663 N N . CYS A 1 83 ? -12.607 -5.628 -1.500 1.00 66.44 83 CYS A N 1
ATOM 664 C CA . CYS A 1 83 ? -13.605 -5.542 -0.438 1.00 66.44 83 CYS A CA 1
ATOM 665 C C . CYS A 1 83 ? -14.781 -4.642 -0.843 1.00 66.44 83 CYS A C 1
ATOM 667 O O . CYS A 1 83 ? -14.680 -3.863 -1.787 1.00 66.44 83 CYS A O 1
ATOM 669 N N . GLU A 1 84 ? -15.890 -4.695 -0.096 1.00 63.34 84 GLU A N 1
ATOM 670 C CA . GLU A 1 84 ? -17.062 -3.827 -0.330 1.00 63.34 84 GLU A CA 1
ATOM 671 C C . GLU A 1 84 ? -16.738 -2.327 -0.229 1.00 63.34 84 GLU A C 1
ATOM 673 O O . GLU A 1 84 ? -17.443 -1.496 -0.802 1.00 63.34 84 GLU A O 1
ATOM 678 N N . ARG A 1 85 ? -15.657 -1.962 0.473 1.00 67.62 85 ARG A N 1
ATOM 679 C CA . ARG A 1 85 ? -15.167 -0.586 0.525 1.00 67.62 85 ARG A CA 1
ATOM 680 C C . ARG A 1 85 ? -14.289 -0.290 -0.692 1.00 67.62 85 ARG A C 1
ATOM 682 O O . ARG A 1 85 ? -13.108 -0.624 -0.713 1.00 67.62 85 ARG A O 1
ATOM 689 N N . SER A 1 86 ? -14.857 0.388 -1.681 1.00 73.75 86 SER A N 1
ATOM 690 C CA . SER A 1 86 ? -14.110 0.943 -2.811 1.00 73.75 86 SER A CA 1
ATOM 691 C C . SER A 1 86 ? -13.620 2.357 -2.504 1.00 73.75 86 SER A C 1
ATOM 693 O O . SER A 1 86 ? -14.405 3.184 -2.035 1.00 73.75 86 SER A O 1
ATOM 695 N N . PHE A 1 87 ? -12.366 2.660 -2.838 1.00 81.81 87 PHE A N 1
ATOM 696 C CA . PHE A 1 87 ? -11.906 4.046 -2.907 1.00 81.81 87 PHE A CA 1
ATOM 697 C C . PHE A 1 87 ? -12.602 4.791 -4.046 1.00 81.81 87 PHE A C 1
ATOM 699 O O . PHE A 1 87 ? -12.831 4.233 -5.123 1.00 81.81 87 PHE A O 1
ATOM 706 N N . ASN A 1 88 ? -12.920 6.061 -3.817 1.00 85.12 88 ASN A N 1
ATOM 707 C CA . ASN A 1 88 ? -13.312 6.960 -4.894 1.00 85.12 88 ASN A CA 1
ATOM 708 C C . ASN A 1 88 ? -12.076 7.436 -5.681 1.00 85.12 88 ASN A C 1
ATOM 710 O O . ASN A 1 88 ? -10.940 7.269 -5.243 1.00 85.12 88 ASN A O 1
ATOM 714 N N . ILE A 1 89 ? -12.292 8.044 -6.850 1.00 83.38 89 ILE A N 1
ATOM 715 C CA . ILE A 1 89 ? -11.191 8.469 -7.727 1.00 83.38 89 ILE A CA 1
ATOM 716 C C . ILE A 1 89 ? -10.219 9.445 -7.049 1.00 83.38 89 ILE A C 1
ATOM 718 O O . ILE A 1 89 ? -9.016 9.290 -7.212 1.00 83.38 89 ILE A O 1
ATOM 722 N N . TYR A 1 90 ? -10.714 10.372 -6.225 1.00 87.25 90 TYR A N 1
ATOM 723 C CA . TYR A 1 90 ? -9.875 11.343 -5.518 1.00 87.25 90 TYR A CA 1
ATOM 724 C C . TYR A 1 90 ? -8.997 10.679 -4.455 1.00 87.25 90 TYR A C 1
ATOM 726 O O . TYR A 1 90 ? -7.842 11.049 -4.280 1.00 87.25 90 TYR A O 1
ATOM 734 N N . GLU A 1 91 ? -9.524 9.670 -3.759 1.00 87.50 91 GLU A N 1
ATOM 735 C CA . GLU A 1 91 ? -8.744 8.874 -2.807 1.00 87.50 91 GLU A CA 1
ATOM 736 C C . GLU A 1 91 ? -7.654 8.070 -3.525 1.00 87.50 91 GLU A C 1
ATOM 738 O O . GLU A 1 91 ? -6.530 7.990 -3.037 1.00 87.50 91 GLU A O 1
ATOM 743 N N . ILE A 1 92 ? -7.957 7.505 -4.699 1.00 86.12 92 ILE A N 1
ATOM 744 C CA . ILE A 1 92 ? -6.970 6.773 -5.505 1.00 86.12 92 ILE A CA 1
ATOM 745 C C . ILE A 1 92 ? -5.875 7.723 -6.010 1.00 86.12 92 ILE A C 1
ATOM 747 O O . ILE A 1 92 ? -4.696 7.375 -5.943 1.00 86.12 92 ILE A O 1
ATOM 751 N N . GLU A 1 93 ? -6.244 8.917 -6.477 1.00 87.19 93 GLU A N 1
ATOM 752 C CA . GLU A 1 93 ? -5.298 9.959 -6.890 1.00 87.19 93 GLU A CA 1
ATOM 753 C C . GLU A 1 93 ? -4.390 10.381 -5.731 1.00 87.19 93 GLU A C 1
ATOM 755 O O . GLU A 1 93 ? -3.170 10.406 -5.891 1.00 87.19 93 GLU A O 1
ATOM 760 N N . GLU A 1 94 ? -4.950 10.610 -4.541 1.00 88.69 94 GLU A N 1
ATOM 761 C CA . GLU A 1 94 ? -4.167 10.954 -3.353 1.00 88.69 94 GL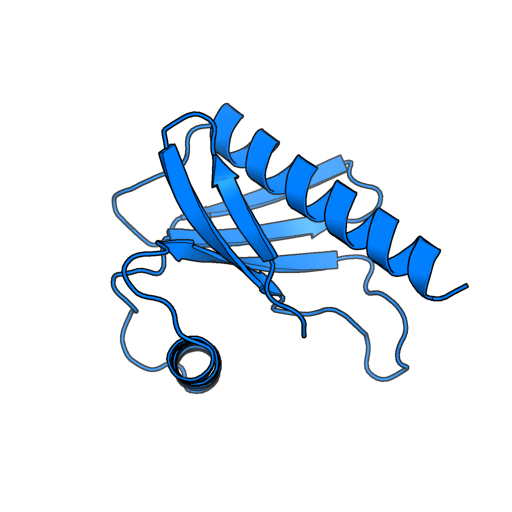U A CA 1
ATOM 762 C C . GLU A 1 94 ? -3.191 9.823 -2.973 1.00 88.69 94 GLU A C 1
ATOM 764 O O . GLU A 1 94 ? -2.020 10.079 -2.689 1.00 88.69 94 GLU A O 1
ATOM 769 N N . ILE A 1 95 ? -3.625 8.558 -3.025 1.00 88.25 95 ILE A N 1
ATOM 770 C CA . ILE A 1 95 ? -2.747 7.395 -2.802 1.00 88.25 95 ILE A CA 1
ATOM 771 C C . ILE A 1 95 ? -1.600 7.380 -3.822 1.00 88.25 95 ILE A C 1
ATOM 773 O O . ILE A 1 95 ? -0.435 7.221 -3.442 1.00 88.25 95 ILE A O 1
ATOM 777 N N . ALA A 1 96 ? -1.908 7.564 -5.108 1.00 86.62 96 ALA A N 1
ATOM 778 C CA . ALA A 1 96 ? -0.921 7.561 -6.182 1.00 86.62 96 ALA A CA 1
ATOM 779 C C . ALA A 1 96 ? 0.108 8.691 -6.013 1.00 86.62 96 ALA A C 1
ATOM 781 O O . ALA A 1 96 ? 1.314 8.447 -6.089 1.00 86.62 96 ALA A O 1
ATOM 782 N N . GLU A 1 97 ? -0.336 9.912 -5.709 1.00 86.94 97 GLU A N 1
ATOM 783 C CA . GLU A 1 97 ? 0.550 11.051 -5.446 1.00 86.94 97 GLU A CA 1
ATOM 784 C C . GLU A 1 97 ? 1.510 10.778 -4.285 1.00 86.94 97 GLU A C 1
ATOM 786 O O . GLU A 1 97 ? 2.703 11.090 -4.364 1.00 86.94 97 GLU A O 1
ATOM 791 N N . ARG A 1 98 ? 1.022 10.148 -3.213 1.00 87.62 98 ARG A N 1
ATOM 792 C CA . ARG A 1 98 ? 1.830 9.815 -2.032 1.00 87.62 98 ARG A CA 1
ATOM 793 C C . ARG A 1 98 ? 2.893 8.769 -2.348 1.00 87.62 98 ARG A C 1
ATOM 795 O O . ARG A 1 98 ? 4.037 8.921 -1.913 1.00 87.62 98 ARG A O 1
ATOM 802 N N . ILE A 1 99 ? 2.555 7.760 -3.152 1.00 85.44 99 ILE A N 1
ATOM 803 C CA . ILE A 1 99 ? 3.517 6.768 -3.654 1.00 85.44 99 ILE A CA 1
ATOM 804 C C . ILE A 1 99 ? 4.602 7.448 -4.499 1.00 85.44 99 ILE A C 1
ATOM 806 O O . ILE A 1 99 ? 5.789 7.154 -4.333 1.00 85.44 99 ILE A O 1
ATOM 810 N N . ILE A 1 100 ? 4.223 8.378 -5.381 1.00 82.94 100 ILE A N 1
ATOM 811 C CA . ILE A 1 100 ? 5.170 9.114 -6.231 1.00 82.94 100 ILE A CA 1
ATOM 812 C C . ILE A 1 100 ? 6.121 9.950 -5.375 1.00 82.94 100 ILE A C 1
ATOM 814 O O . ILE A 1 100 ? 7.338 9.833 -5.521 1.00 82.94 100 ILE A O 1
ATOM 818 N N . GLN A 1 101 ? 5.590 10.752 -4.450 1.00 83.75 101 GLN A N 1
ATOM 819 C CA . GLN A 1 101 ? 6.393 11.589 -3.553 1.00 83.75 101 GLN A CA 1
ATOM 820 C C . GLN A 1 101 ? 7.395 10.758 -2.744 1.00 83.75 101 GLN A C 1
ATOM 822 O O . GLN A 1 101 ? 8.568 11.122 -2.648 1.00 83.75 101 GLN A O 1
ATOM 827 N N . PHE A 1 102 ? 6.955 9.620 -2.201 1.00 83.19 102 PHE A N 1
ATOM 828 C CA . PHE A 1 102 ? 7.808 8.725 -1.425 1.00 83.19 102 PHE A CA 1
ATOM 829 C C . PHE A 1 102 ? 8.956 8.137 -2.256 1.00 83.19 102 PHE A C 1
ATOM 831 O O . PHE A 1 102 ? 10.107 8.143 -1.815 1.00 83.19 102 PHE A O 1
ATOM 838 N N . ASN A 1 103 ? 8.669 7.672 -3.474 1.00 77.38 103 ASN A N 1
ATOM 839 C CA . ASN A 1 103 ? 9.687 7.090 -4.348 1.00 77.38 103 ASN A CA 1
ATOM 840 C C . ASN A 1 103 ? 10.657 8.138 -4.909 1.00 77.38 103 ASN A C 1
ATOM 842 O O . ASN A 1 103 ? 11.858 7.875 -4.976 1.00 77.38 103 ASN A O 1
ATOM 846 N N . LEU A 1 104 ? 10.176 9.344 -5.233 1.00 76.12 104 LEU A N 1
ATOM 847 C CA . LEU A 1 104 ? 11.041 10.469 -5.601 1.00 76.12 104 LEU A CA 1
ATOM 848 C C . LEU A 1 104 ? 11.992 10.834 -4.456 1.00 76.12 104 LEU A C 1
ATOM 850 O O . LEU A 1 104 ? 13.188 11.009 -4.690 1.00 76.12 104 LEU A O 1
ATOM 854 N N . TYR A 1 105 ? 11.488 10.898 -3.220 1.00 77.75 105 TYR A N 1
ATOM 855 C CA . TYR A 1 105 ? 12.312 11.162 -2.041 1.00 77.75 105 TYR A CA 1
ATOM 856 C C . TYR A 1 105 ? 13.368 10.070 -1.820 1.00 77.75 105 TYR A C 1
ATOM 858 O O . TYR A 1 105 ? 14.545 10.386 -1.645 1.00 77.75 105 TYR A O 1
ATOM 866 N N . LYS A 1 106 ? 12.983 8.787 -1.894 1.00 72.19 106 LYS A N 1
ATOM 867 C CA . LYS A 1 106 ? 13.922 7.654 -1.816 1.00 72.19 106 LYS A CA 1
ATOM 868 C C . LYS A 1 106 ? 15.024 7.750 -2.871 1.00 72.19 106 LYS A C 1
ATOM 870 O O . LYS A 1 106 ? 16.198 7.627 -2.536 1.00 72.19 106 LYS A O 1
ATOM 875 N N . ALA A 1 107 ? 14.663 7.996 -4.131 1.00 70.06 107 ALA A N 1
ATOM 876 C CA . ALA A 1 107 ? 15.630 8.120 -5.220 1.00 70.06 107 ALA A CA 1
ATOM 877 C C . ALA A 1 107 ? 16.633 9.264 -4.984 1.00 70.06 107 ALA A C 1
ATOM 879 O O . ALA A 1 107 ? 17.796 9.157 -5.369 1.00 70.06 107 ALA A O 1
ATOM 880 N N . TRP A 1 108 ? 16.197 10.345 -4.332 1.00 65.00 108 TRP A N 1
ATOM 881 C CA . TRP A 1 108 ? 17.053 11.474 -3.969 1.00 65.00 108 TRP A CA 1
ATOM 882 C C . TRP A 1 108 ? 17.966 11.178 -2.772 1.00 65.00 108 TRP A C 1
ATOM 884 O O . TRP A 1 108 ? 19.128 11.564 -2.789 1.00 65.00 108 TRP A O 1
ATOM 894 N N . ALA A 1 109 ? 17.464 10.475 -1.754 1.00 64.81 109 ALA A N 1
ATOM 895 C CA . ALA A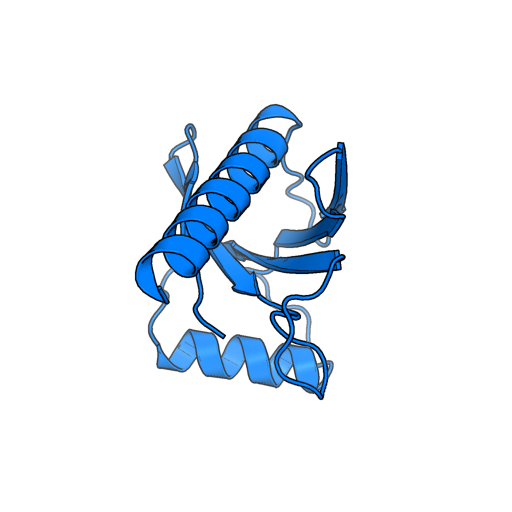 1 109 ? 18.215 10.136 -0.541 1.00 64.81 109 ALA A CA 1
ATOM 896 C C . ALA A 1 109 ? 19.330 9.094 -0.763 1.00 64.81 109 ALA A C 1
ATOM 898 O O . ALA A 1 109 ? 20.225 8.969 0.068 1.00 64.81 109 ALA A O 1
ATOM 899 N N . HIS A 1 110 ? 19.274 8.343 -1.867 1.00 55.19 110 HIS A N 1
ATOM 900 C CA . HIS A 1 110 ? 20.272 7.338 -2.250 1.00 55.19 110 HIS A CA 1
ATOM 901 C C . HIS A 1 110 ? 21.318 7.843 -3.272 1.00 55.19 110 HIS A C 1
ATOM 903 O O . HIS A 1 110 ? 22.041 7.028 -3.847 1.00 55.19 110 HIS A O 1
ATOM 909 N N . ARG A 1 111 ? 21.409 9.162 -3.500 1.00 47.00 111 ARG A N 1
ATOM 910 C CA . ARG A 1 111 ? 22.498 9.821 -4.247 1.00 47.00 111 ARG A CA 1
ATOM 911 C C . ARG A 1 111 ? 23.564 10.377 -3.312 1.00 47.00 111 ARG A C 1
ATOM 913 O O . ARG A 1 111 ? 24.741 10.339 -3.729 1.00 47.00 111 ARG A O 1
#

Sequence (111 aa):
MQPLFVNLSGYLQLILIPDNEFDCHGRVLDDLSYSIYLDTTCTINTLMEKEIQRNLGAAPDPDYLGRIVMSAPHVFYYYASYCERSFNIYEIEEIAERIIQFNLYKAWAHR

Nearest PDB structures (foldseek):
  4akx-assembly1_A  TM=2.491E-01  e=5.846E-01  Pseudomonas aeruginosa
  8jot-assembly1_A  TM=2.340E-01  e=3.299E+00  Homo sapiens
  7mfc-assembly1_A  TM=2.435E-01  e=5.156E+00  Homo sapiens
  2i0v-assembly1_A  TM=2.368E-01  e=4.361E+00  Homo sapiens

Mean predicted aligned error: 8.31 Å

Solvent-accessible surface area (backbone atoms only — not comparable to full-atom values): 6562 Å² total; per-residue (Å²): 129,76,69,46,80,44,76,45,98,84,78,46,44,32,36,34,38,57,76,45,68,52,47,101,82,72,43,74,47,57,62,36,30,31,39,35,29,55,56,83,80,82,46,76,67,56,51,54,50,53,53,49,36,60,76,67,70,49,77,87,58,89,46,45,40,26,36,42,39,35,37,62,92,80,81,49,72,49,76,49,65,70,45,95,64,66,78,53,71,67,57,50,50,52,53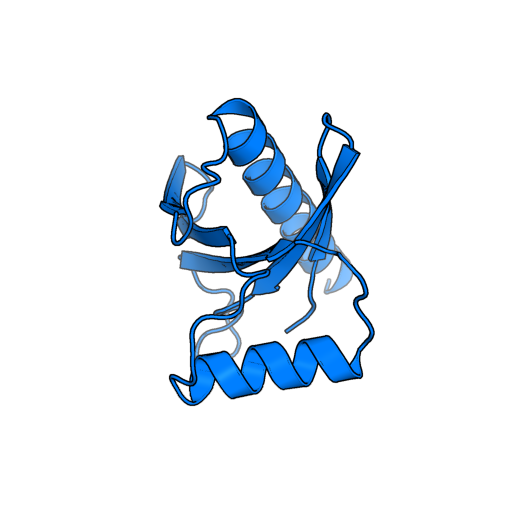,51,52,51,53,50,52,52,51,55,50,50,62,60,76,76,109